Protein AF-A0A8K0GK18-F1 (afdb_monomer)

Structure (mmCIF, N/CA/C/O backbone):
data_AF-A0A8K0GK18-F1
#
_entry.id   AF-A0A8K0GK18-F1
#
loop_
_atom_site.group_PDB
_atom_site.id
_atom_site.type_symbol
_atom_site.label_atom_id
_atom_site.label_alt_id
_atom_site.label_comp_id
_atom_site.label_asym_id
_atom_site.label_entity_id
_atom_site.label_seq_id
_atom_site.pdbx_PDB_ins_code
_atom_site.Cartn_x
_atom_site.Cartn_y
_atom_site.Cartn_z
_atom_site.occupancy
_atom_site.B_iso_or_equiv
_atom_site.auth_seq_id
_atom_site.auth_comp_id
_atom_site.auth_asym_id
_atom_site.auth_atom_id
_atom_site.pdbx_PDB_model_num
ATOM 1 N N . MET A 1 1 ? -25.085 4.139 -30.226 1.00 35.94 1 MET A N 1
ATOM 2 C CA . MET A 1 1 ? -24.800 4.787 -31.523 1.00 35.94 1 MET A CA 1
ATOM 3 C C . MET A 1 1 ? -23.588 5.690 -31.359 1.00 35.94 1 MET A C 1
ATOM 5 O O . MET A 1 1 ? -23.696 6.904 -31.378 1.00 35.94 1 MET A O 1
ATOM 9 N N . ASP A 1 2 ? -22.471 5.144 -30.887 1.00 38.88 2 ASP A N 1
ATOM 10 C CA . ASP A 1 2 ? -21.520 4.276 -31.614 1.00 38.88 2 ASP A CA 1
ATOM 11 C C . ASP A 1 2 ? -20.541 5.099 -32.442 1.00 38.88 2 ASP A C 1
ATOM 13 O O . ASP A 1 2 ? -20.843 5.443 -33.580 1.00 38.88 2 ASP A O 1
ATOM 17 N N . LYS A 1 3 ? -19.351 5.338 -31.878 1.00 42.84 3 LYS A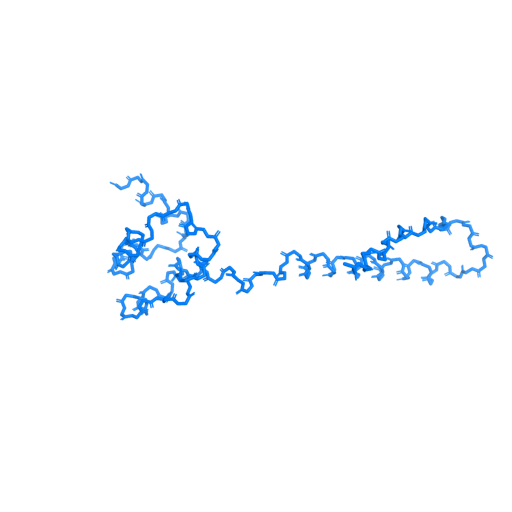 N 1
ATOM 18 C CA . LYS A 1 3 ? -18.081 5.264 -32.615 1.00 42.84 3 LYS A CA 1
ATOM 19 C C . LYS A 1 3 ? -17.012 4.670 -31.702 1.00 42.84 3 LYS A C 1
ATOM 21 O O . LYS A 1 3 ? -16.233 5.366 -31.060 1.00 42.84 3 LYS A O 1
ATOM 26 N N . PHE A 1 4 ? -17.080 3.348 -31.622 1.00 42.88 4 PHE A N 1
ATOM 27 C CA . PHE A 1 4 ? -16.061 2.447 -31.110 1.00 42.88 4 PHE A CA 1
ATOM 28 C C . PHE A 1 4 ? -14.796 2.499 -31.989 1.00 42.88 4 PHE A C 1
ATOM 30 O O . PHE A 1 4 ? -14.894 2.559 -33.211 1.00 42.88 4 PHE A O 1
ATOM 37 N N . VAL A 1 5 ? -13.643 2.387 -31.319 1.00 48.78 5 VAL A N 1
ATOM 38 C CA . VAL A 1 5 ? -12.392 1.758 -31.790 1.00 48.78 5 VAL A CA 1
ATOM 39 C C . VAL A 1 5 ? -11.657 2.493 -32.917 1.00 48.78 5 VAL A C 1
ATOM 41 O O . VAL A 1 5 ? -11.789 2.185 -34.095 1.00 48.78 5 VAL A O 1
ATOM 44 N N . SER A 1 6 ? -10.780 3.420 -32.521 1.00 49.22 6 SER A N 1
ATOM 45 C CA . SER A 1 6 ? -9.583 3.723 -33.311 1.00 49.22 6 SER A CA 1
ATOM 46 C C . SER A 1 6 ? -8.544 2.658 -32.970 1.00 49.22 6 SER A C 1
ATOM 48 O O . SER A 1 6 ? -7.986 2.658 -31.875 1.00 49.22 6 SER A O 1
ATOM 50 N N . GLU A 1 7 ? -8.360 1.717 -33.889 1.00 45.00 7 GLU A N 1
ATOM 51 C CA . GLU A 1 7 ? -7.426 0.599 -33.802 1.00 45.00 7 GLU A CA 1
ATOM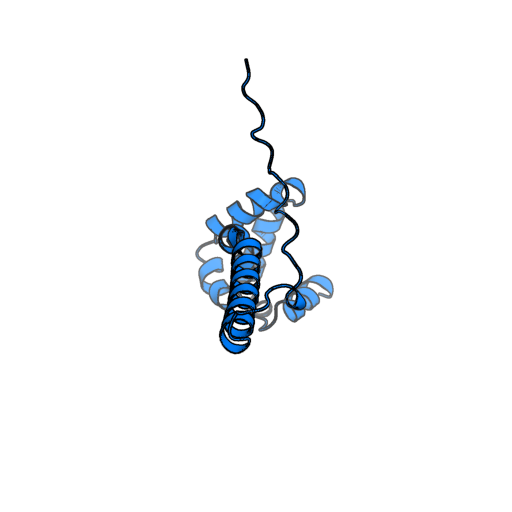 52 C C . GLU A 1 7 ? -6.024 1.063 -33.375 1.00 45.00 7 GLU A C 1
ATOM 54 O O . GLU A 1 7 ? -5.409 1.925 -34.007 1.00 45.00 7 GLU A O 1
ATOM 59 N N . CYS A 1 8 ? -5.501 0.463 -32.301 1.00 48.62 8 CYS A N 1
ATOM 60 C CA . CYS A 1 8 ? -4.085 0.524 -31.959 1.00 48.62 8 CYS A CA 1
ATOM 61 C C . CYS A 1 8 ? -3.296 -0.189 -33.060 1.00 48.62 8 CYS A C 1
ATOM 63 O O . CYS A 1 8 ? -3.087 -1.401 -33.009 1.00 48.62 8 CYS A O 1
ATOM 65 N N . MET A 1 9 ? -2.883 0.565 -34.077 1.00 43.34 9 MET A N 1
ATOM 66 C CA . MET A 1 9 ? -1.997 0.070 -35.120 1.00 43.34 9 MET A CA 1
ATOM 67 C C . MET A 1 9 ? -0.716 -0.473 -34.457 1.00 43.34 9 MET A C 1
ATOM 69 O O . MET A 1 9 ? -0.085 0.250 -33.677 1.00 43.34 9 MET A O 1
ATOM 73 N N . PRO A 1 10 ? -0.320 -1.735 -34.704 1.00 55.44 10 PRO A N 1
ATOM 74 C CA . PRO A 1 10 ? 0.909 -2.267 -34.137 1.00 55.44 10 PRO A CA 1
ATOM 75 C C . PRO A 1 10 ? 2.098 -1.458 -34.675 1.00 55.44 10 PRO A C 1
ATOM 77 O O . PRO A 1 10 ? 2.132 -1.155 -35.872 1.00 55.44 10 PRO A O 1
ATOM 80 N N . PRO A 1 11 ? 3.078 -1.098 -33.827 1.00 59.97 11 PRO A N 1
ATOM 81 C CA . PRO A 1 11 ? 4.215 -0.303 -34.259 1.00 59.97 11 PRO A CA 1
ATOM 82 C C . PRO A 1 11 ? 4.954 -1.043 -35.375 1.00 59.97 11 PRO A C 1
ATOM 84 O O . PRO A 1 11 ? 5.369 -2.195 -35.214 1.00 59.97 11 PRO A O 1
ATOM 87 N N . THR A 1 12 ? 5.089 -0.379 -36.523 1.00 66.44 12 THR A N 1
ATOM 88 C CA . THR A 1 12 ? 5.751 -0.901 -37.718 1.00 66.44 12 THR A CA 1
ATOM 89 C C . THR A 1 12 ? 7.110 -1.484 -37.340 1.00 66.44 12 THR A C 1
ATOM 91 O O . THR A 1 12 ? 7.922 -0.813 -36.696 1.00 66.44 12 THR A O 1
ATOM 94 N N . LYS A 1 13 ? 7.363 -2.745 -37.722 1.00 58.50 13 LYS A N 1
ATOM 95 C CA . LYS A 1 13 ? 8.647 -3.419 -37.483 1.00 58.50 13 LYS A CA 1
ATOM 96 C C . LYS A 1 13 ? 9.772 -2.537 -38.025 1.00 58.50 13 LYS A C 1
ATOM 98 O O . LYS A 1 13 ? 9.839 -2.295 -39.229 1.00 58.50 13 LYS A O 1
ATOM 103 N N . ARG A 1 14 ? 10.621 -2.024 -37.130 1.00 64.81 14 ARG A N 1
ATOM 104 C CA . ARG A 1 14 ? 11.691 -1.095 -37.504 1.00 64.81 14 ARG A CA 1
ATOM 105 C C . ARG A 1 14 ? 12.769 -1.845 -38.298 1.00 64.81 14 ARG A C 1
ATOM 107 O O . ARG A 1 14 ? 13.094 -2.981 -37.936 1.00 64.81 14 ARG A O 1
ATOM 114 N N . PRO A 1 15 ? 13.304 -1.248 -39.376 1.00 57.38 15 PRO A N 1
ATOM 115 C CA . PRO A 1 15 ? 14.355 -1.865 -40.176 1.00 57.38 15 PRO A CA 1
ATOM 116 C C . PRO A 1 15 ? 15.588 -2.168 -39.313 1.00 57.38 15 PRO A C 1
ATOM 118 O O . PRO A 1 15 ? 15.907 -1.436 -38.376 1.00 57.38 15 PRO A O 1
ATOM 121 N N . ARG A 1 16 ? 16.258 -3.287 -39.615 1.00 59.91 16 ARG A N 1
ATOM 122 C CA . ARG A 1 16 ? 17.440 -3.756 -38.877 1.00 59.91 16 ARG A CA 1
ATOM 123 C C . ARG A 1 16 ? 18.590 -2.757 -39.015 1.00 59.91 16 ARG A C 1
ATOM 125 O O . ARG A 1 16 ? 18.826 -2.250 -40.111 1.00 59.91 16 ARG A O 1
ATOM 132 N N . LEU A 1 17 ? 19.311 -2.559 -37.907 1.00 55.94 17 LEU A N 1
ATOM 133 C CA . LEU A 1 17 ? 20.448 -1.644 -37.711 1.00 55.94 17 LEU A CA 1
ATOM 134 C C . LEU A 1 17 ? 21.477 -1.668 -38.858 1.00 55.94 17 LEU A C 1
ATOM 136 O O . LEU A 1 17 ? 22.054 -0.640 -39.192 1.00 55.94 17 LEU A O 1
ATOM 140 N N . ASP A 1 18 ? 21.647 -2.820 -39.505 1.00 56.53 18 ASP A N 1
ATOM 141 C CA . ASP A 1 18 ? 22.629 -3.037 -40.573 1.00 56.53 18 ASP A CA 1
ATOM 142 C C . ASP A 1 18 ? 22.201 -2.486 -41.948 1.00 56.53 18 ASP A C 1
ATOM 144 O O . ASP A 1 18 ? 22.968 -2.549 -42.905 1.00 56.53 18 ASP A O 1
ATOM 148 N N . SER A 1 19 ? 20.978 -1.954 -42.072 1.00 56.72 19 SER A N 1
ATOM 149 C CA . SER A 1 19 ? 20.392 -1.552 -43.366 1.00 56.72 19 SER A CA 1
ATOM 150 C C . SER A 1 19 ? 20.557 -0.060 -43.690 1.00 56.72 19 SER A C 1
ATOM 152 O O . SER A 1 19 ? 20.219 0.359 -44.796 1.00 56.72 19 SER A O 1
ATOM 154 N N . VAL A 1 20 ? 21.052 0.759 -42.752 1.00 56.56 20 VAL A N 1
ATOM 155 C CA . VAL A 1 20 ? 21.209 2.214 -42.934 1.00 56.56 20 VAL A CA 1
ATOM 156 C C . VAL A 1 20 ? 22.652 2.522 -43.333 1.00 56.56 20 VAL A C 1
ATOM 158 O O . VAL A 1 20 ? 23.504 2.843 -42.508 1.00 56.56 20 VAL A O 1
ATOM 161 N N . SER A 1 21 ? 22.948 2.374 -44.625 1.00 54.03 21 SER A N 1
ATOM 162 C CA . SER A 1 21 ? 24.257 2.724 -45.183 1.00 54.03 21 SER A CA 1
ATOM 163 C C . SER A 1 21 ? 24.368 4.250 -45.284 1.00 54.03 21 SER A C 1
ATOM 165 O O . SER A 1 21 ? 23.800 4.853 -46.192 1.00 54.03 21 SER A O 1
ATOM 167 N N . GLY A 1 22 ? 25.030 4.881 -44.307 1.00 61.53 22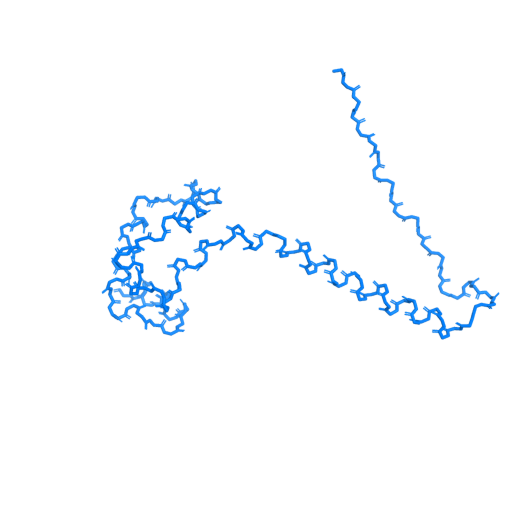 GLY A N 1
ATOM 168 C CA . GLY A 1 22 ? 25.323 6.323 -44.309 1.00 61.53 22 GLY A CA 1
ATOM 169 C C . GLY A 1 22 ? 25.187 7.046 -42.964 1.00 61.53 22 GLY A C 1
ATOM 170 O O . GLY A 1 22 ? 25.687 8.161 -42.843 1.00 61.53 22 GLY A O 1
ATOM 171 N N . GLU A 1 23 ? 24.564 6.441 -41.947 1.00 59.75 23 GLU A N 1
ATOM 172 C CA . GLU A 1 23 ? 24.537 7.024 -40.598 1.00 59.75 23 GLU A CA 1
ATOM 173 C C . GLU A 1 23 ? 25.795 6.656 -39.803 1.00 59.75 23 GLU A C 1
ATOM 175 O O . GLU A 1 23 ? 26.262 5.514 -39.802 1.00 59.75 23 GLU A O 1
ATOM 180 N N . ASP A 1 24 ? 26.347 7.647 -39.105 1.00 77.75 24 ASP A N 1
ATOM 181 C CA . ASP A 1 24 ? 27.493 7.480 -38.223 1.00 77.75 24 ASP A CA 1
ATOM 182 C C . ASP A 1 24 ? 27.111 6.508 -37.094 1.00 77.75 24 ASP A C 1
ATOM 184 O O . ASP A 1 24 ? 26.280 6.831 -36.243 1.00 77.75 24 ASP A O 1
ATOM 188 N N . LYS A 1 25 ? 27.682 5.293 -37.088 1.00 79.56 25 LYS A N 1
ATOM 189 C CA . LYS A 1 25 ? 27.290 4.182 -36.188 1.00 79.56 25 LYS A CA 1
ATOM 190 C C . LYS A 1 25 ? 27.201 4.609 -34.720 1.00 79.56 25 LYS A C 1
ATOM 192 O O . LYS A 1 25 ? 26.380 4.100 -33.959 1.00 79.56 25 LYS A O 1
ATOM 197 N N . LYS A 1 26 ? 28.032 5.576 -34.322 1.00 85.12 26 LYS A N 1
ATOM 198 C CA . LYS A 1 26 ? 28.031 6.193 -32.992 1.00 85.12 26 LYS A CA 1
ATOM 199 C C . LYS A 1 26 ? 26.696 6.866 -32.650 1.00 85.12 26 LYS A C 1
ATOM 201 O O . LYS A 1 26 ? 26.221 6.729 -31.525 1.00 85.12 26 LYS A O 1
ATOM 206 N N . VAL A 1 27 ? 26.090 7.577 -33.599 1.00 86.69 27 VAL A N 1
ATOM 207 C CA . VAL A 1 27 ? 24.776 8.221 -33.448 1.00 86.69 27 VAL A CA 1
ATOM 208 C C . VAL A 1 27 ? 23.692 7.161 -33.298 1.00 86.69 27 VAL A C 1
ATOM 210 O O . VAL A 1 27 ? 22.854 7.267 -32.403 1.00 86.69 27 VAL A O 1
ATOM 213 N N . THR A 1 28 ? 23.752 6.097 -34.097 1.00 87.25 28 THR A N 1
ATOM 214 C CA . THR A 1 28 ? 22.773 5.011 -34.041 1.00 87.25 28 THR A CA 1
ATOM 215 C C . THR A 1 28 ? 22.841 4.247 -32.714 1.00 87.25 28 THR A C 1
ATOM 217 O O . THR A 1 28 ? 21.810 4.044 -32.076 1.00 87.25 28 THR A O 1
ATOM 220 N N . TYR A 1 29 ? 24.036 3.898 -32.223 1.00 90.56 29 TYR A N 1
ATOM 221 C CA . TYR A 1 29 ? 24.183 3.267 -30.903 1.00 90.56 29 TYR A CA 1
ATOM 222 C C . TYR A 1 29 ? 23.729 4.178 -29.766 1.00 90.56 29 TYR A C 1
ATOM 224 O O . TYR A 1 29 ? 23.041 3.725 -28.853 1.00 90.56 29 TYR A O 1
ATOM 232 N N . ARG A 1 30 ? 24.066 5.471 -29.834 1.00 90.81 30 ARG A N 1
ATOM 233 C CA . ARG A 1 30 ? 23.608 6.459 -28.854 1.00 90.81 30 ARG A CA 1
ATOM 234 C C . ARG A 1 30 ? 22.082 6.535 -28.818 1.00 90.81 30 ARG A C 1
ATOM 236 O O . ARG A 1 30 ? 21.508 6.585 -27.737 1.00 90.81 30 ARG A O 1
ATOM 243 N N . ARG A 1 31 ? 21.427 6.506 -29.980 1.00 91.56 31 ARG A N 1
ATOM 244 C CA . ARG A 1 31 ? 19.965 6.474 -30.081 1.00 91.56 31 ARG A CA 1
ATOM 245 C C . ARG A 1 31 ? 19.382 5.218 -29.434 1.00 91.56 31 ARG A C 1
ATOM 247 O O . ARG A 1 31 ? 18.511 5.343 -28.584 1.00 91.56 31 ARG A O 1
ATOM 254 N N . VAL A 1 32 ? 19.880 4.031 -29.790 1.00 93.31 32 VAL A N 1
ATOM 255 C CA . VAL A 1 32 ? 19.402 2.759 -29.213 1.00 93.31 32 VAL A CA 1
ATOM 256 C C . VAL A 1 32 ? 19.586 2.735 -27.695 1.00 93.31 32 VAL A C 1
ATOM 258 O O . VAL A 1 32 ? 18.702 2.276 -26.980 1.00 93.31 32 VAL A O 1
ATOM 261 N N . PHE A 1 33 ? 20.699 3.268 -27.189 1.00 95.62 33 PHE A N 1
ATOM 262 C CA . PHE A 1 33 ? 20.947 3.375 -25.753 1.00 95.62 33 PHE A CA 1
ATOM 263 C C . PHE A 1 33 ? 19.856 4.180 -25.033 1.00 95.62 33 PHE A C 1
ATOM 265 O O . PHE A 1 33 ? 19.303 3.702 -24.044 1.00 95.62 33 PHE A O 1
ATOM 272 N N . TYR A 1 34 ? 19.502 5.363 -25.542 1.00 97.00 34 TYR A N 1
ATOM 273 C CA . TYR A 1 34 ? 18.423 6.154 -24.947 1.00 97.00 34 TYR A CA 1
ATOM 274 C C . TYR A 1 34 ? 17.056 5.493 -25.113 1.00 97.00 34 TYR A C 1
ATOM 276 O O . TYR A 1 34 ? 16.289 5.488 -24.162 1.00 97.00 34 TYR A O 1
ATOM 284 N N . GLU A 1 35 ? 16.782 4.846 -26.249 1.00 96.38 35 GLU A N 1
ATOM 285 C CA . GLU A 1 35 ? 15.527 4.107 -26.431 1.00 96.38 35 GLU A CA 1
ATOM 286 C C . GLU A 1 35 ? 15.371 2.974 -25.400 1.00 96.38 35 GLU A C 1
ATOM 288 O O . GLU A 1 35 ? 14.277 2.752 -24.885 1.00 96.38 35 GLU A O 1
ATOM 293 N N . VAL A 1 36 ? 16.456 2.276 -25.049 1.00 96.88 36 VAL A N 1
ATOM 294 C CA . VAL A 1 36 ? 16.435 1.266 -23.978 1.00 96.88 36 VAL A CA 1
ATOM 295 C C . VAL A 1 36 ? 16.144 1.911 -22.623 1.00 96.88 36 VAL A C 1
ATOM 297 O O . VAL A 1 36 ? 15.318 1.391 -21.873 1.00 96.88 36 VAL A O 1
ATOM 300 N N . LEU A 1 37 ? 16.782 3.042 -22.310 1.00 97.38 37 LEU A N 1
ATOM 301 C CA . LEU A 1 37 ? 16.517 3.768 -21.066 1.00 97.38 37 LEU A CA 1
ATOM 302 C C . LEU A 1 37 ? 15.066 4.253 -20.985 1.00 97.38 37 LEU A C 1
ATOM 304 O O . LEU A 1 37 ? 14.432 4.065 -19.950 1.00 97.38 37 LEU A O 1
ATOM 308 N N . ASP A 1 38 ? 14.520 4.794 -22.072 1.00 97.44 38 ASP A N 1
ATOM 309 C CA . ASP A 1 38 ? 13.133 5.256 -22.141 1.00 97.44 38 ASP A CA 1
ATOM 310 C C . ASP A 1 38 ? 12.151 4.108 -21.888 1.00 97.44 38 ASP A C 1
ATOM 312 O O . ASP A 1 38 ? 11.192 4.262 -21.132 1.00 97.44 38 ASP A O 1
ATOM 316 N N . ILE A 1 39 ? 12.413 2.926 -22.458 1.00 97.25 39 ILE A N 1
ATOM 317 C CA . ILE A 1 39 ? 11.600 1.729 -22.210 1.00 97.25 39 ILE A CA 1
ATOM 318 C C . ILE A 1 39 ? 11.681 1.316 -20.738 1.00 97.25 39 ILE A C 1
ATOM 320 O O . ILE A 1 39 ? 10.652 0.993 -20.144 1.00 97.25 39 ILE A O 1
ATOM 324 N N . ILE A 1 40 ? 12.871 1.319 -20.133 1.00 97.25 40 ILE A N 1
ATOM 325 C CA . ILE A 1 40 ? 13.037 0.973 -18.714 1.00 97.25 40 ILE A CA 1
ATO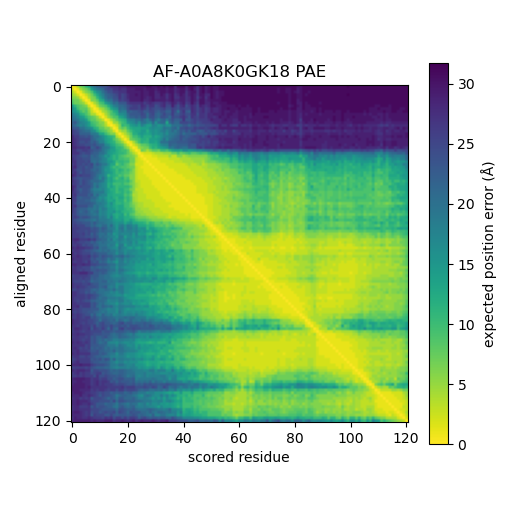M 326 C C . ILE A 1 40 ? 12.257 1.957 -17.836 1.00 97.25 40 ILE A C 1
ATOM 328 O O . ILE A 1 40 ? 11.486 1.528 -16.979 1.00 97.25 40 ILE A O 1
ATOM 332 N N . ILE A 1 41 ? 12.401 3.261 -18.083 1.00 97.12 41 ILE A N 1
ATOM 333 C CA . ILE A 1 41 ? 11.688 4.314 -17.353 1.00 97.12 41 ILE A CA 1
ATOM 334 C C . ILE A 1 41 ? 10.175 4.134 -17.501 1.00 97.12 41 ILE A C 1
ATOM 336 O O . ILE A 1 41 ? 9.462 4.129 -16.499 1.00 97.12 41 ILE A O 1
ATOM 340 N N . LEU A 1 42 ? 9.683 3.919 -18.725 1.00 97.00 42 LEU A N 1
ATOM 341 C CA . LEU A 1 42 ? 8.262 3.706 -18.989 1.00 97.00 42 LEU A CA 1
ATOM 342 C C . LEU A 1 42 ? 7.718 2.492 -18.228 1.00 97.00 42 LEU A C 1
ATOM 344 O O . LEU A 1 42 ? 6.663 2.590 -17.608 1.00 97.00 42 LEU A O 1
ATOM 348 N N . ASN A 1 43 ? 8.442 1.370 -18.233 1.00 96.06 43 ASN A N 1
ATOM 349 C CA . ASN A 1 43 ? 8.023 0.163 -17.520 1.00 96.06 43 ASN A CA 1
ATOM 350 C C . ASN A 1 43 ? 7.992 0.373 -16.003 1.00 96.06 43 ASN A C 1
ATOM 352 O O . ASN A 1 43 ? 7.072 -0.105 -15.345 1.00 96.06 43 ASN A O 1
ATOM 356 N N . ILE A 1 44 ? 8.965 1.098 -15.444 1.00 94.81 44 ILE A N 1
ATOM 357 C CA . ILE A 1 44 ? 8.963 1.458 -14.021 1.00 94.81 44 ILE A CA 1
ATOM 358 C C . ILE A 1 44 ? 7.733 2.318 -13.714 1.00 94.81 44 ILE A C 1
ATOM 360 O O . ILE A 1 44 ? 6.962 1.980 -12.819 1.00 94.81 44 ILE A O 1
ATOM 364 N N . ILE A 1 45 ? 7.497 3.383 -14.484 1.00 94.38 45 ILE A N 1
ATOM 365 C CA . ILE A 1 45 ? 6.356 4.282 -14.268 1.00 94.38 45 ILE A CA 1
ATOM 366 C C . ILE A 1 45 ? 5.034 3.519 -14.371 1.00 94.38 45 ILE A C 1
ATOM 368 O O . ILE A 1 45 ? 4.198 3.650 -13.487 1.00 94.38 45 ILE A O 1
ATOM 372 N N . GLN A 1 46 ? 4.848 2.702 -15.409 1.00 93.12 46 GLN A N 1
ATOM 373 C CA . GLN A 1 46 ? 3.616 1.937 -15.603 1.00 93.12 46 GLN A CA 1
ATOM 374 C C . GLN A 1 46 ? 3.391 0.919 -14.486 1.00 93.12 46 GLN A C 1
ATOM 376 O O . GLN A 1 46 ? 2.285 0.820 -13.963 1.00 93.12 46 GLN A O 1
ATOM 381 N N . ARG A 1 47 ? 4.433 0.185 -14.081 1.00 90.19 47 ARG A N 1
ATOM 382 C CA . ARG A 1 47 ? 4.313 -0.857 -13.054 1.00 90.19 47 ARG A CA 1
ATOM 383 C C . ARG A 1 47 ? 4.013 -0.291 -11.669 1.00 90.19 47 ARG A C 1
ATOM 385 O O . ARG A 1 47 ? 3.337 -0.948 -10.885 1.00 90.19 47 ARG A O 1
ATOM 392 N N . PHE A 1 48 ? 4.505 0.909 -11.374 1.00 87.38 48 PHE A N 1
ATOM 393 C CA . PHE A 1 48 ? 4.305 1.576 -10.088 1.00 87.38 48 PHE A CA 1
ATOM 394 C C . PHE A 1 48 ? 3.306 2.739 -10.154 1.00 87.38 48 PHE A C 1
ATOM 396 O O . PHE A 1 48 ? 3.196 3.493 -9.191 1.00 87.38 48 PHE A O 1
ATOM 403 N N . ALA A 1 49 ? 2.544 2.879 -11.245 1.00 87.69 49 ALA A N 1
ATOM 404 C CA . ALA A 1 49 ? 1.566 3.959 -11.408 1.00 87.69 49 ALA A CA 1
ATOM 405 C C . ALA A 1 49 ? 0.511 3.953 -10.288 1.00 87.69 49 ALA A C 1
ATOM 407 O O . ALA A 1 49 ? 0.136 4.999 -9.760 1.00 87.69 49 ALA A O 1
ATOM 408 N N . GLU A 1 50 ? 0.093 2.758 -9.870 1.00 84.50 50 GLU A N 1
ATOM 409 C CA . GLU A 1 50 ? -0.915 2.553 -8.829 1.00 84.50 50 GLU A CA 1
ATOM 410 C C . GLU A 1 50 ? -0.310 2.372 -7.431 1.00 84.50 50 GLU A C 1
ATOM 412 O O . GLU A 1 50 ? -1.024 2.099 -6.476 1.00 84.50 50 GLU A O 1
ATOM 417 N N . ILE A 1 51 ? 0.997 2.591 -7.231 1.00 84.25 51 ILE A N 1
ATOM 418 C CA . ILE A 1 51 ? 1.598 2.446 -5.890 1.00 84.25 51 ILE A CA 1
ATOM 419 C C . ILE A 1 51 ? 0.936 3.367 -4.851 1.00 84.25 51 ILE A C 1
ATOM 421 O O . ILE A 1 51 ? 0.877 3.054 -3.665 1.00 84.25 51 ILE A O 1
ATOM 425 N N . SER A 1 52 ? 0.386 4.495 -5.312 1.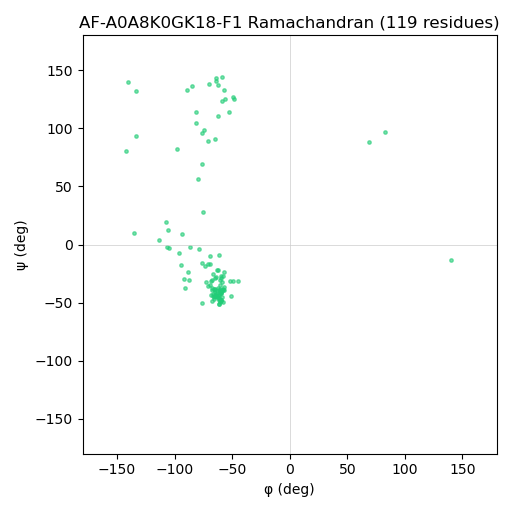00 77.19 52 SER A N 1
ATOM 426 C CA . SER A 1 52 ? -0.340 5.454 -4.481 1.00 77.19 52 SER A CA 1
ATOM 427 C C . SER A 1 52 ? -1.705 4.952 -3.989 1.00 77.19 52 SER A C 1
ATOM 429 O O . SER A 1 52 ? -2.239 5.529 -3.037 1.00 77.19 52 SER A O 1
ATOM 431 N N . THR A 1 53 ? -2.260 3.894 -4.588 1.00 81.56 53 THR A N 1
ATOM 432 C CA . THR A 1 53 ? -3.500 3.243 -4.140 1.00 81.56 53 THR A CA 1
ATOM 433 C C . THR A 1 53 ? -3.219 2.157 -3.096 1.00 81.56 53 THR A C 1
ATOM 435 O O . THR A 1 53 ? -4.032 1.921 -2.205 1.00 81.56 53 THR A O 1
ATOM 438 N N . LEU A 1 54 ? -1.999 1.604 -3.075 1.00 85.00 54 LEU A N 1
ATOM 439 C CA . LEU A 1 54 ? -1.532 0.596 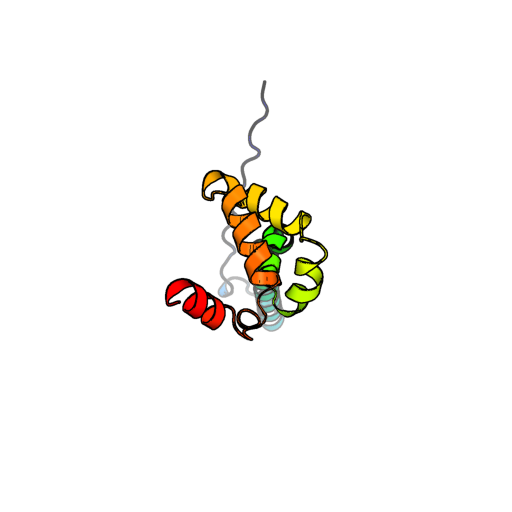-2.112 1.00 85.00 54 LEU A CA 1
ATOM 440 C C . LEU A 1 54 ? -1.207 1.162 -0.715 1.00 85.00 54 LEU A C 1
ATOM 442 O O . LEU A 1 54 ? -0.397 0.606 0.027 1.00 85.00 54 LEU A O 1
ATOM 446 N N . LYS A 1 55 ? -1.857 2.261 -0.312 1.00 87.31 55 LYS A N 1
ATOM 447 C CA . LYS A 1 55 ? -1.669 2.906 1.003 1.00 87.31 55 LYS A CA 1
ATOM 448 C C . LYS A 1 55 ? -1.938 1.969 2.177 1.00 87.31 55 LYS A C 1
ATOM 450 O O . LYS A 1 55 ? -1.413 2.201 3.263 1.00 87.31 55 LYS A O 1
ATOM 455 N N . PHE A 1 56 ? -2.729 0.919 1.964 1.00 90.12 56 PHE A N 1
ATOM 456 C CA . PHE A 1 56 ? -3.001 -0.095 2.976 1.00 90.12 56 PHE A CA 1
ATOM 457 C C . PHE A 1 56 ? -1.753 -0.870 3.420 1.00 90.12 56 PHE A C 1
ATOM 459 O O . PHE A 1 56 ? -1.751 -1.389 4.529 1.00 90.12 56 PHE A O 1
ATOM 466 N N . LEU A 1 57 ? -0.678 -0.919 2.621 1.00 87.50 57 LEU A N 1
ATOM 467 C CA . LEU A 1 57 ? 0.586 -1.539 3.044 1.00 87.50 57 LEU A CA 1
ATOM 468 C C . LEU A 1 57 ? 1.170 -0.851 4.286 1.00 87.50 57 LEU A C 1
ATOM 470 O O . LEU A 1 57 ? 1.803 -1.498 5.114 1.00 87.50 57 LEU A O 1
ATOM 474 N N . GLY A 1 58 ? 0.890 0.445 4.459 1.00 89.06 58 GLY A N 1
ATOM 475 C CA . GLY A 1 58 ? 1.275 1.195 5.651 1.00 89.06 58 GLY A CA 1
ATOM 476 C C . GLY A 1 58 ? 0.516 0.796 6.920 1.00 89.06 58 GLY A C 1
ATOM 477 O O . GLY A 1 58 ? 0.913 1.219 7.996 1.00 89.06 58 GLY A O 1
ATOM 478 N N . LEU A 1 59 ? -0.544 -0.021 6.843 1.00 91.31 59 LEU A N 1
ATOM 479 C CA . LEU A 1 59 ? -1.255 -0.514 8.033 1.00 91.31 59 LEU A CA 1
ATOM 480 C C . LEU A 1 59 ? -0.367 -1.376 8.935 1.00 91.31 59 LEU A C 1
ATOM 482 O O . LEU A 1 59 ? -0.683 -1.508 10.111 1.00 91.31 59 LEU A O 1
ATOM 486 N N . LEU A 1 60 ? 0.715 -1.946 8.398 1.00 89.00 60 LEU A N 1
ATOM 487 C CA . LEU A 1 60 ? 1.699 -2.744 9.133 1.00 89.00 60 LEU A CA 1
ATOM 488 C C . LEU A 1 60 ? 3.032 -1.998 9.320 1.00 89.00 60 LEU A C 1
ATOM 490 O O . LEU A 1 60 ? 4.064 -2.613 9.576 1.00 89.00 60 LEU A O 1
ATOM 494 N N . ASP A 1 61 ? 3.022 -0.668 9.189 1.00 88.75 61 ASP A N 1
ATOM 495 C CA . ASP A 1 61 ? 4.183 0.164 9.498 1.00 88.75 61 ASP A CA 1
ATOM 496 C C . ASP A 1 61 ? 4.342 0.316 11.018 1.00 88.75 61 ASP A C 1
ATOM 498 O O . ASP A 1 61 ? 3.728 1.176 11.653 1.00 88.75 61 ASP A O 1
ATOM 502 N N . GLN A 1 62 ? 5.189 -0.532 11.596 1.00 85.12 62 GLN A N 1
ATOM 503 C CA . GLN A 1 62 ? 5.524 -0.552 13.023 1.00 85.12 62 GLN A CA 1
ATOM 504 C C . GLN A 1 62 ? 5.957 0.808 13.590 1.00 85.12 62 GLN A C 1
ATOM 506 O O . GLN A 1 62 ? 5.665 1.110 14.747 1.00 85.12 62 GLN A O 1
ATOM 511 N N . PHE A 1 63 ? 6.603 1.666 12.789 1.00 87.44 63 PHE A N 1
ATOM 512 C CA . PHE A 1 63 ? 7.059 2.981 13.246 1.00 87.44 63 PHE A CA 1
ATOM 513 C C . PHE A 1 63 ? 5.883 3.928 13.510 1.00 87.44 63 PHE A C 1
ATOM 515 O O . PHE A 1 63 ? 6.034 4.943 14.186 1.00 87.44 63 PHE A O 1
ATOM 522 N N . GLN A 1 64 ? 4.705 3.584 12.992 1.00 89.88 64 GLN A N 1
ATOM 523 C CA . GLN A 1 64 ? 3.471 4.332 13.153 1.00 89.88 64 GLN A CA 1
ATOM 524 C C . GLN A 1 64 ? 2.507 3.681 14.150 1.00 89.88 64 GLN A C 1
ATOM 526 O O . GLN A 1 64 ? 1.469 4.276 14.426 1.00 89.88 64 GLN A O 1
ATOM 531 N N . PHE A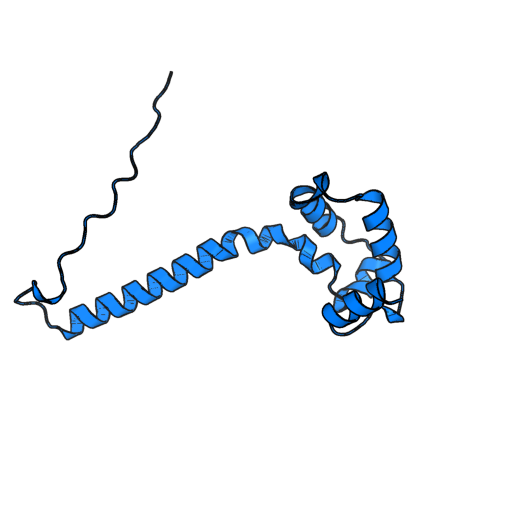 1 65 ? 2.811 2.506 14.720 1.00 91.12 65 PHE A N 1
ATOM 532 C CA . PHE A 1 65 ? 1.882 1.789 15.609 1.00 91.12 65 PHE A CA 1
ATOM 533 C C . PHE A 1 65 ? 1.474 2.623 16.823 1.00 91.12 65 PHE A C 1
ATOM 535 O O . PHE A 1 65 ? 0.292 2.675 17.145 1.00 91.12 65 PHE A O 1
ATOM 542 N N . ASP A 1 66 ? 2.400 3.377 17.419 1.00 90.88 66 ASP A N 1
ATOM 543 C CA . ASP A 1 66 ? 2.075 4.308 18.510 1.00 90.88 66 ASP A CA 1
ATOM 544 C C . ASP A 1 66 ? 1.071 5.387 18.082 1.00 90.88 66 ASP A C 1
ATOM 546 O O . ASP A 1 66 ? 0.142 5.737 18.817 1.00 90.88 66 ASP A O 1
ATOM 550 N N . THR A 1 67 ? 1.222 5.898 16.861 1.00 92.69 67 THR A N 1
ATOM 551 C CA . THR A 1 67 ? 0.286 6.860 16.272 1.00 92.69 67 THR A CA 1
ATOM 552 C C . THR A 1 67 ? -1.056 6.194 15.980 1.00 92.69 67 THR A C 1
ATOM 554 O O . THR A 1 67 ? -2.101 6.767 16.288 1.00 92.69 67 THR A O 1
ATOM 557 N N . PHE A 1 68 ? -1.045 4.979 15.431 1.00 93.75 68 PHE A N 1
ATOM 558 C CA . PHE A 1 68 ? -2.231 4.231 15.012 1.00 93.75 68 PHE A CA 1
ATOM 559 C C . PHE A 1 68 ? -3.056 3.685 16.176 1.00 93.75 68 PHE A C 1
ATOM 561 O O . PHE A 1 68 ? -4.283 3.646 16.086 1.00 93.75 68 PHE A O 1
ATOM 568 N N . ALA A 1 69 ? -2.411 3.331 17.288 1.00 91.44 69 ALA A N 1
ATOM 569 C CA . ALA A 1 69 ? -3.061 2.908 18.523 1.00 91.44 69 ALA A CA 1
ATOM 570 C C . ALA A 1 69 ? -3.976 4.000 19.095 1.00 91.44 69 ALA A C 1
ATOM 572 O O . ALA A 1 69 ? -5.031 3.696 19.658 1.00 91.44 69 ALA A O 1
ATOM 573 N N . ASN A 1 70 ? -3.567 5.262 18.932 1.00 92.31 70 ASN A N 1
ATOM 574 C CA . ASN A 1 70 ? -4.314 6.441 19.365 1.00 92.31 70 ASN A CA 1
ATOM 575 C C . ASN A 1 70 ? -5.252 6.971 18.270 1.00 92.31 70 ASN A C 1
ATOM 577 O O . ASN A 1 70 ? -6.356 7.419 18.568 1.00 92.31 70 ASN A O 1
ATOM 581 N N . ASN A 1 71 ? -4.821 6.916 17.008 1.00 93.56 71 ASN A N 1
ATOM 582 C CA . ASN A 1 71 ? -5.536 7.436 15.847 1.00 93.56 71 ASN A CA 1
ATOM 583 C C . ASN A 1 71 ? -5.533 6.403 14.720 1.00 93.56 71 ASN A C 1
ATOM 585 O O . ASN A 1 71 ? -4.611 6.360 13.904 1.00 93.56 71 ASN A O 1
ATOM 589 N N . PHE A 1 72 ? -6.588 5.591 14.656 1.00 93.50 72 PHE A N 1
ATOM 590 C CA . PHE A 1 72 ? -6.672 4.511 13.679 1.00 93.50 72 PHE A CA 1
ATOM 591 C C . PHE A 1 72 ? -6.541 5.034 12.227 1.00 93.50 72 PHE A C 1
ATOM 593 O O . PHE A 1 72 ? -7.213 6.008 11.861 1.00 93.50 72 PHE A O 1
ATOM 600 N N . PRO A 1 73 ? -5.712 4.402 11.372 1.00 94.19 73 PRO A N 1
ATOM 601 C CA . PRO A 1 73 ? -5.421 4.867 10.015 1.00 94.19 73 PRO A CA 1
ATOM 602 C C . PRO A 1 73 ? -6.566 4.578 9.026 1.00 94.19 73 PRO A C 1
ATOM 604 O O . PRO A 1 73 ? -6.436 3.793 8.086 1.00 94.19 73 PRO A O 1
ATOM 607 N N . GLU A 1 74 ? -7.696 5.272 9.189 1.00 93.12 74 GLU A N 1
ATOM 608 C CA . GLU A 1 74 ? -8.932 5.015 8.435 1.00 93.12 74 GLU A CA 1
ATOM 609 C C . GLU A 1 74 ? -8.736 5.118 6.914 1.00 93.12 74 GLU A C 1
ATOM 611 O O . GLU A 1 74 ? -9.287 4.328 6.159 1.00 93.12 74 GLU A O 1
ATOM 616 N N . LYS A 1 75 ? -7.900 6.051 6.439 1.00 91.00 75 LYS A N 1
ATOM 617 C CA . LYS A 1 75 ? -7.630 6.216 4.999 1.00 91.00 75 LYS A CA 1
ATOM 618 C C . LYS A 1 75 ? -6.936 4.996 4.388 1.00 91.00 75 LYS A C 1
ATOM 620 O O . LYS A 1 75 ? -7.282 4.592 3.284 1.00 91.00 75 LYS A O 1
ATOM 625 N N . ALA A 1 76 ? -5.956 4.430 5.092 1.00 91.31 76 ALA A N 1
ATOM 626 C CA . ALA A 1 76 ? -5.248 3.235 4.639 1.00 91.31 76 ALA A CA 1
ATOM 627 C C . ALA A 1 76 ? -6.158 2.000 4.733 1.00 91.31 76 ALA A C 1
ATOM 629 O O . ALA A 1 76 ? -6.149 1.154 3.844 1.00 91.31 76 ALA A O 1
ATOM 630 N N . PHE A 1 77 ? -7.010 1.947 5.757 1.00 92.50 7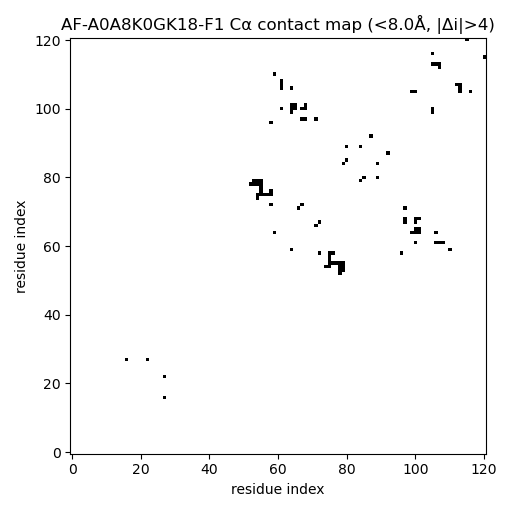7 PHE A N 1
ATOM 631 C CA . PHE A 1 77 ? -7.999 0.889 5.930 1.00 92.50 77 PHE A CA 1
ATOM 632 C C . PHE A 1 77 ? -9.101 0.912 4.857 1.00 92.50 77 PHE A C 1
ATOM 634 O O . PHE A 1 77 ? -9.493 -0.130 4.338 1.00 92.50 77 PHE A O 1
ATOM 641 N N . LEU A 1 78 ? -9.567 2.096 4.457 1.00 90.44 78 LEU A N 1
ATOM 642 C CA . LEU A 1 78 ? -10.512 2.246 3.348 1.00 90.44 78 LEU A CA 1
ATOM 643 C C . LEU A 1 78 ? -9.890 1.841 2.007 1.00 90.44 78 LEU A C 1
ATOM 645 O O . LEU A 1 78 ? -10.560 1.180 1.222 1.00 90.44 78 LEU A O 1
ATOM 649 N N . ALA A 1 79 ? -8.610 2.154 1.778 1.00 89.75 79 ALA A N 1
ATOM 650 C CA . ALA A 1 79 ? -7.891 1.677 0.596 1.00 89.75 79 ALA A CA 1
ATOM 651 C C . ALA A 1 79 ? -7.799 0.139 0.566 1.00 89.75 79 ALA A C 1
ATOM 653 O O . ALA A 1 79 ? -7.949 -0.470 -0.490 1.00 89.75 79 ALA A O 1
ATOM 654 N N . LEU A 1 80 ? -7.626 -0.512 1.725 1.00 90.75 80 LEU A N 1
ATOM 655 C CA . LEU A 1 80 ? -7.686 -1.974 1.811 1.00 90.75 80 LEU A CA 1
ATOM 656 C C . LEU A 1 80 ? -9.068 -2.495 1.407 1.00 90.75 80 LEU A C 1
ATOM 658 O O . LEU A 1 80 ? -9.164 -3.436 0.627 1.00 90.75 80 LEU A O 1
ATOM 662 N N . LYS A 1 81 ? -10.134 -1.871 1.919 1.00 89.56 81 LYS A N 1
ATOM 663 C CA . LYS A 1 81 ? -11.516 -2.232 1.587 1.00 89.56 81 LYS A CA 1
ATOM 664 C C . LYS A 1 81 ? -11.813 -2.076 0.094 1.00 89.56 81 LYS A C 1
ATOM 666 O O . LYS A 1 81 ? -12.509 -2.913 -0.464 1.00 89.56 81 LYS A O 1
ATOM 671 N N . GLU A 1 82 ? -11.302 -1.028 -0.540 1.00 88.19 82 GLU A N 1
ATOM 672 C CA . GLU A 1 82 ? -11.508 -0.772 -1.969 1.00 88.19 82 GLU A CA 1
ATOM 673 C C . GLU A 1 82 ? -10.866 -1.852 -2.852 1.00 88.19 82 GLU A C 1
ATOM 675 O O . GLU A 1 82 ? -11.468 -2.274 -3.834 1.00 88.19 82 GLU A O 1
ATOM 680 N N . HIS A 1 83 ? -9.682 -2.344 -2.476 1.00 82.81 83 HIS A N 1
ATOM 681 C CA . HIS A 1 83 ? -8.951 -3.343 -3.263 1.00 82.81 83 HIS A CA 1
ATOM 682 C C . HIS A 1 83 ? -9.243 -4.803 -2.872 1.00 82.81 83 HIS A C 1
ATOM 684 O O . HIS A 1 83 ? -9.154 -5.685 -3.722 1.00 82.81 83 HIS A O 1
ATOM 690 N N . TYR A 1 84 ? -9.570 -5.069 -1.604 1.00 84.69 84 TYR A N 1
ATOM 691 C CA . TYR A 1 84 ? -9.651 -6.422 -1.030 1.00 84.69 84 TYR A CA 1
ATOM 692 C C . TYR A 1 84 ? -10.892 -6.662 -0.156 1.00 84.69 84 TYR A C 1
ATOM 694 O O . TYR A 1 84 ? -10.970 -7.683 0.529 1.00 84.69 84 TYR A O 1
ATOM 702 N N . GLY A 1 85 ? -11.869 -5.748 -0.150 1.00 80.94 85 GLY A N 1
ATOM 703 C CA . GLY A 1 85 ? -13.026 -5.811 0.750 1.00 80.94 85 GLY A CA 1
ATOM 704 C C . GLY A 1 85 ? -13.886 -7.069 0.614 1.00 80.94 85 GLY A C 1
ATOM 705 O O . GLY A 1 85 ? -14.475 -7.493 1.603 1.00 80.94 85 GLY A O 1
ATOM 706 N N . ASP A 1 86 ? -13.904 -7.696 -0.562 1.00 80.56 86 ASP A N 1
ATOM 707 C CA . ASP A 1 86 ? -14.673 -8.922 -0.817 1.00 80.56 86 ASP A CA 1
ATOM 708 C C . ASP A 1 86 ? -14.023 -10.185 -0.221 1.00 80.56 86 ASP A C 1
ATOM 710 O O . ASP A 1 86 ? -14.678 -11.217 -0.084 1.00 80.56 86 ASP A O 1
ATOM 714 N N . PHE A 1 87 ? -12.739 -10.119 0.149 1.00 72.00 87 PHE A N 1
ATOM 715 C CA . PHE A 1 87 ? -11.948 -11.277 0.579 1.00 72.00 87 PHE A CA 1
ATOM 716 C C . PHE A 1 87 ? -11.676 -11.317 2.089 1.00 72.00 87 PHE A C 1
ATOM 718 O O . PHE A 1 87 ? -11.036 -12.256 2.560 1.00 72.00 87 PHE A O 1
ATOM 725 N N . SER A 1 88 ? -12.122 -10.316 2.857 1.00 72.12 88 SER A N 1
ATOM 726 C CA . SER A 1 88 ? -11.759 -10.180 4.271 1.00 72.12 88 SER A CA 1
ATOM 727 C C . SER A 1 88 ? -12.926 -9.719 5.141 1.00 72.12 88 SER A C 1
ATOM 729 O O . SER A 1 88 ? -13.681 -8.818 4.773 1.00 72.12 88 SER A O 1
ATOM 731 N N . ASP A 1 89 ? -13.045 -10.302 6.336 1.00 87.25 89 ASP A N 1
ATOM 732 C CA . ASP A 1 89 ? -13.900 -9.763 7.393 1.00 87.25 89 ASP A CA 1
ATOM 733 C C . ASP A 1 89 ? -13.260 -8.482 7.943 1.00 87.25 89 ASP A C 1
ATOM 735 O O . ASP A 1 89 ? -12.459 -8.490 8.879 1.00 87.25 89 ASP A O 1
ATOM 739 N N . LEU A 1 90 ? -13.610 -7.357 7.321 1.00 87.88 90 LEU A N 1
ATOM 740 C CA . LEU A 1 90 ? -13.063 -6.046 7.657 1.00 87.88 90 LEU A CA 1
ATOM 741 C C . LEU A 1 90 ? -13.367 -5.633 9.103 1.00 87.88 90 LEU A C 1
ATOM 743 O O . LEU A 1 90 ? -12.577 -4.915 9.711 1.00 87.88 90 LEU A O 1
ATOM 747 N N . ILE A 1 91 ? -14.495 -6.065 9.672 1.00 88.62 91 ILE A N 1
ATOM 748 C CA . ILE A 1 91 ? -14.840 -5.718 11.057 1.00 88.62 91 ILE A CA 1
ATOM 749 C C . ILE A 1 91 ? -13.856 -6.412 11.994 1.00 88.62 91 ILE A C 1
ATOM 751 O O . ILE A 1 91 ? -13.252 -5.764 12.854 1.00 88.62 91 ILE A O 1
ATOM 755 N N . ARG A 1 92 ? -13.651 -7.714 11.780 1.00 90.75 92 ARG A N 1
ATOM 756 C CA . ARG A 1 92 ? -12.679 -8.503 12.532 1.00 90.75 92 ARG A CA 1
ATOM 757 C C . ARG A 1 92 ? -11.259 -7.969 12.350 1.00 90.75 92 ARG A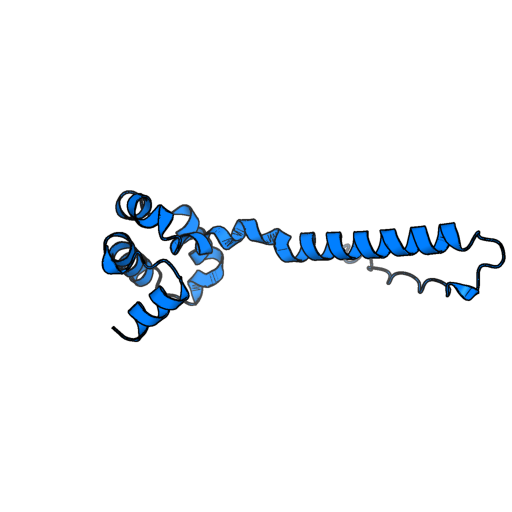 C 1
ATOM 759 O O . ARG A 1 92 ? -10.586 -7.712 13.345 1.00 90.75 92 ARG A O 1
ATOM 766 N N . LEU A 1 93 ? -10.843 -7.697 11.114 1.00 91.19 93 LEU A N 1
ATOM 767 C CA . LEU A 1 93 ? -9.510 -7.176 10.815 1.00 91.19 93 LEU A CA 1
ATOM 768 C C . LEU A 1 93 ? -9.238 -5.832 11.505 1.00 91.19 93 LEU A C 1
ATOM 770 O O . LEU A 1 93 ? -8.155 -5.612 12.039 1.00 91.19 93 LEU A O 1
ATOM 774 N N . LYS A 1 94 ? -10.220 -4.922 11.533 1.00 92.69 94 LYS A N 1
ATOM 775 C CA . LYS A 1 94 ? -10.086 -3.635 12.236 1.00 92.69 94 LYS A CA 1
ATOM 776 C C . LYS A 1 94 ? -9.853 -3.833 13.736 1.00 92.69 94 LYS A C 1
ATOM 778 O O . LYS A 1 94 ? -9.054 -3.108 14.334 1.00 92.69 94 LYS A O 1
ATOM 783 N N . SER A 1 95 ? -10.537 -4.808 14.336 1.00 91.56 95 SER A N 1
ATOM 784 C CA . SER A 1 95 ? -10.336 -5.181 15.737 1.00 91.56 95 SER A CA 1
ATOM 785 C C . SER A 1 95 ? -8.942 -5.765 15.965 1.00 91.56 95 SER A C 1
ATOM 787 O O . SER A 1 95 ? -8.262 -5.340 16.894 1.00 91.56 95 SER A O 1
ATOM 789 N N . GLU A 1 96 ? -8.498 -6.686 15.109 1.00 90.75 96 GLU A N 1
ATOM 790 C CA . GLU A 1 96 ? -7.171 -7.309 15.190 1.00 90.75 96 GLU A CA 1
ATOM 791 C C . GLU A 1 96 ? -6.057 -6.261 15.069 1.00 90.75 96 GLU A C 1
ATOM 793 O O . GLU A 1 96 ? -5.215 -6.164 15.957 1.00 90.75 96 GLU A O 1
ATOM 798 N N . LEU A 1 97 ? -6.115 -5.380 14.064 1.00 92.12 97 LEU A N 1
ATOM 799 C CA . LEU A 1 97 ? -5.166 -4.271 13.907 1.00 92.12 97 LEU A CA 1
ATOM 800 C C . LEU A 1 97 ? -5.133 -3.353 15.136 1.00 92.12 97 LEU A C 1
ATOM 802 O O . LEU A 1 97 ? -4.066 -2.926 15.565 1.00 92.12 97 LEU A O 1
ATOM 806 N N . SER A 1 98 ? -6.289 -3.080 15.747 1.00 92.12 98 SER A N 1
ATOM 807 C CA . SER A 1 98 ? -6.356 -2.248 16.957 1.00 92.12 98 SER A CA 1
ATOM 808 C C . SER A 1 98 ? -5.652 -2.882 18.161 1.00 92.12 98 SER A C 1
ATOM 810 O O . SER A 1 98 ? -5.187 -2.149 19.036 1.00 92.12 98 SER A O 1
ATOM 812 N N . VAL A 1 99 ? -5.596 -4.217 18.222 1.00 91.19 99 VAL A N 1
ATOM 813 C CA . VAL A 1 99 ? -4.821 -4.959 19.224 1.00 91.19 99 VAL A CA 1
ATOM 814 C C . VAL A 1 99 ? -3.338 -4.908 18.869 1.00 91.19 99 VAL A C 1
ATOM 816 O O . VAL A 1 99 ? -2.551 -4.475 19.705 1.00 91.19 99 VAL A O 1
ATOM 819 N N . VAL A 1 100 ? -2.980 -5.232 17.620 1.00 90.38 100 VAL A N 1
ATOM 820 C CA . VAL A 1 100 ? -1.592 -5.205 17.117 1.00 90.38 100 VAL A CA 1
ATOM 821 C C . VAL A 1 100 ? -0.907 -3.869 17.403 1.00 90.38 100 VAL A C 1
ATOM 823 O O . VAL A 1 100 ? 0.220 -3.839 17.880 1.00 90.38 100 VAL A O 1
ATOM 826 N N . TYR A 1 101 ? -1.590 -2.744 17.179 1.00 92.06 101 TYR A N 1
ATOM 827 C CA . TYR A 1 101 ? -0.996 -1.418 17.389 1.00 92.06 101 TYR A CA 1
ATOM 828 C C . TYR A 1 101 ? -0.687 -1.098 18.854 1.00 92.06 101 TYR A C 1
ATOM 830 O O . TYR A 1 101 ? 0.174 -0.264 19.131 1.00 92.06 101 TYR A O 1
ATOM 838 N N . LYS A 1 102 ? -1.405 -1.720 19.791 1.00 90.38 102 LYS A N 1
ATOM 839 C CA . LYS A 1 102 ? -1.257 -1.483 21.234 1.00 90.38 102 LYS A CA 1
ATOM 840 C C . LYS A 1 102 ? -0.307 -2.466 21.898 1.00 90.38 102 LYS A C 1
ATOM 842 O O . LYS A 1 102 ? 0.131 -2.198 23.015 1.00 90.38 102 LYS A O 1
ATOM 847 N N . ASP A 1 103 ? -0.027 -3.583 21.241 1.00 88.12 103 ASP A N 1
ATOM 848 C CA . ASP A 1 103 ? 0.823 -4.631 21.773 1.00 88.12 103 ASP A CA 1
ATOM 849 C C . ASP A 1 103 ? 2.308 -4.268 21.569 1.00 88.12 103 ASP A C 1
ATOM 851 O O . ASP A 1 103 ? 2.771 -4.166 20.427 1.00 88.12 103 ASP A O 1
ATOM 855 N N . PRO A 1 104 ? 3.076 -4.028 22.649 1.00 83.31 104 PRO A N 1
ATOM 856 C CA . PRO A 1 104 ? 4.496 -3.720 22.536 1.00 83.31 104 PRO A CA 1
ATOM 857 C C . PRO A 1 104 ? 5.306 -4.884 21.953 1.00 83.31 104 PRO A C 1
ATOM 859 O O . PRO A 1 104 ? 6.307 -4.620 21.287 1.00 83.31 104 PRO A O 1
ATOM 862 N N . ASP A 1 105 ? 4.865 -6.132 22.141 1.00 82.81 105 ASP A N 1
ATOM 863 C CA . ASP A 1 105 ? 5.556 -7.317 21.625 1.00 82.81 105 ASP A CA 1
ATOM 864 C C . ASP A 1 105 ? 5.380 -7.453 20.105 1.00 82.81 105 ASP A C 1
ATOM 866 O O . ASP A 1 105 ? 6.190 -8.099 19.445 1.00 82.81 105 ASP A O 1
ATOM 870 N N . MET A 1 106 ? 4.382 -6.775 19.523 1.00 80.88 106 MET A N 1
ATOM 871 C CA . MET A 1 106 ? 4.159 -6.722 18.075 1.00 80.88 106 MET A CA 1
ATOM 872 C C . MET A 1 106 ? 4.940 -5.615 17.356 1.00 80.88 106 MET A C 1
ATOM 874 O O . MET A 1 106 ? 4.899 -5.534 16.126 1.00 80.88 106 MET A O 1
ATOM 878 N N . LYS A 1 107 ? 5.710 -4.784 18.073 1.00 74.62 107 LYS A N 1
ATOM 879 C CA . LYS A 1 107 ? 6.652 -3.821 17.470 1.00 74.62 107 LYS A CA 1
ATOM 880 C C . LYS A 1 107 ? 7.945 -4.512 17.040 1.00 74.62 107 LYS A C 1
ATOM 882 O O . LYS A 1 107 ? 9.041 -4.178 17.492 1.00 74.62 107 LYS A O 1
ATOM 887 N N . ILE A 1 108 ? 7.796 -5.525 16.199 1.00 75.75 108 ILE A N 1
ATOM 888 C CA . ILE A 1 108 ? 8.899 -6.331 15.702 1.00 75.75 108 ILE A CA 1
ATOM 889 C C . ILE A 1 108 ? 9.444 -5.697 14.423 1.00 75.75 108 ILE A C 1
ATOM 891 O O . ILE A 1 108 ? 8.682 -5.388 13.508 1.00 75.75 108 ILE A O 1
ATOM 895 N N . ASN A 1 109 ? 10.775 -5.571 14.338 1.00 70.31 109 ASN A N 1
ATOM 896 C CA . ASN A 1 109 ? 11.477 -4.806 13.301 1.00 70.31 109 ASN A CA 1
ATOM 897 C C . ASN A 1 109 ? 11.254 -5.297 11.857 1.00 70.31 109 ASN A C 1
ATOM 899 O O . ASN A 1 109 ? 11.663 -4.620 10.910 1.00 70.31 109 ASN A O 1
ATOM 903 N N . SER A 1 110 ? 10.621 -6.456 11.685 1.00 80.44 110 SER A N 1
ATOM 904 C CA . SER A 1 110 ? 10.394 -7.125 10.414 1.00 80.44 110 SER A CA 1
ATOM 905 C C . SER A 1 110 ? 8.949 -7.601 10.291 1.00 80.44 110 SER A C 1
ATOM 907 O O . SER A 1 110 ? 8.434 -8.299 11.160 1.00 80.44 110 SER A O 1
ATOM 909 N N . ILE A 1 111 ? 8.323 -7.313 9.145 1.00 79.50 111 ILE A N 1
ATOM 910 C CA . ILE A 1 111 ? 6.996 -7.846 8.794 1.00 79.50 111 ILE A CA 1
ATOM 911 C C . ILE A 1 111 ? 7.006 -9.384 8.782 1.00 79.50 111 ILE A C 1
ATOM 913 O O . ILE A 1 111 ? 5.998 -9.998 9.117 1.00 79.50 111 ILE A O 1
ATOM 917 N N . LEU A 1 112 ? 8.132 -10.010 8.418 1.00 81.12 112 LEU A N 1
ATOM 918 C CA . LEU A 1 112 ? 8.259 -11.472 8.429 1.00 81.12 112 LEU A CA 1
ATOM 919 C C . LEU A 1 112 ? 8.207 -12.023 9.855 1.00 81.12 112 LEU A C 1
ATOM 921 O O . LEU A 1 112 ? 7.486 -12.975 10.116 1.00 81.12 112 LEU A O 1
ATOM 925 N N . GLU A 1 113 ? 8.911 -11.383 10.786 1.00 82.25 113 GLU A N 1
ATOM 926 C CA . GLU A 1 113 ? 8.900 -11.800 12.190 1.00 82.25 113 GLU A CA 1
ATOM 927 C C . GLU A 1 113 ? 7.532 -11.528 12.838 1.00 82.25 113 GLU A C 1
ATOM 929 O O . GLU A 1 113 ? 7.056 -12.343 13.622 1.00 82.25 113 GLU A O 1
ATOM 934 N N . LEU A 1 114 ? 6.854 -10.436 12.455 1.00 81.50 114 LEU A N 1
ATOM 935 C CA . LEU A 1 114 ? 5.467 -10.170 12.850 1.00 81.50 114 LEU A CA 1
ATOM 936 C C . LEU A 1 114 ? 4.506 -11.249 12.330 1.00 81.50 114 LEU A C 1
ATOM 938 O O . LEU A 1 114 ? 3.642 -11.715 13.068 1.00 81.50 114 LEU A O 1
ATOM 942 N N . HIS A 1 115 ? 4.651 -11.658 11.069 1.00 83.44 115 HIS A N 1
ATOM 943 C CA . HIS A 1 115 ? 3.851 -12.734 10.487 1.00 83.44 115 HIS A CA 1
ATOM 944 C C . HIS A 1 115 ? 4.068 -14.057 11.229 1.00 83.44 115 HIS A C 1
ATOM 946 O O . HIS A 1 115 ? 3.098 -14.743 11.559 1.00 83.44 115 HIS A O 1
ATOM 952 N N . ASP A 1 116 ? 5.322 -14.402 11.513 1.00 85.06 116 ASP A N 1
ATOM 953 C CA . ASP A 1 116 ? 5.659 -15.622 12.241 1.00 85.06 116 ASP A CA 1
ATOM 954 C C . ASP A 1 116 ? 5.111 -15.572 13.671 1.00 85.06 116 ASP A C 1
ATOM 956 O O . ASP A 1 116 ? 4.514 -16.543 14.129 1.00 85.06 116 ASP A O 1
ATOM 960 N N . TYR A 1 117 ? 5.205 -14.423 14.343 1.00 81.81 117 TYR A N 1
ATOM 961 C CA . TYR A 1 117 ? 4.603 -14.227 15.658 1.00 81.81 117 TYR A CA 1
ATOM 962 C C . TYR A 1 117 ? 3.085 -14.433 15.624 1.00 81.81 117 TYR A C 1
ATOM 964 O O . TYR A 1 117 ? 2.563 -15.195 16.420 1.00 81.81 117 TYR A O 1
ATOM 972 N N . ILE A 1 118 ? 2.362 -13.828 14.679 1.00 79.75 118 ILE A N 1
ATOM 973 C CA . ILE A 1 118 ? 0.895 -13.960 14.596 1.00 79.75 118 ILE A CA 1
ATOM 974 C C . ILE A 1 118 ? 0.459 -15.388 14.221 1.00 79.75 118 ILE A C 1
ATOM 976 O O . ILE A 1 118 ? -0.621 -15.824 14.611 1.00 79.75 118 ILE A O 1
ATOM 980 N N . THR A 1 119 ? 1.271 -16.115 13.451 1.00 81.56 119 THR A N 1
ATOM 981 C CA . THR A 1 119 ? 0.914 -17.451 12.939 1.00 81.56 119 THR A CA 1
ATOM 982 C C . THR A 1 119 ? 1.285 -18.578 13.903 1.00 81.56 119 THR A C 1
ATOM 984 O O . THR A 1 119 ? 0.626 -19.619 13.908 1.00 81.56 119 THR A O 1
ATOM 987 N N . PHE A 1 120 ? 2.351 -18.400 14.687 1.00 75.00 120 PHE A N 1
ATOM 988 C CA . PHE A 1 120 ? 2.910 -19.432 15.565 1.00 75.00 120 PHE A CA 1
ATOM 989 C C . PHE A 1 120 ? 2.784 -19.120 17.071 1.00 75.00 120 PHE A C 1
ATOM 991 O O . PHE A 1 120 ? 3.282 -19.908 17.878 1.00 75.00 120 PHE A O 1
ATOM 998 N N . SER A 1 121 ? 2.132 -18.010 17.440 1.00 58.94 121 SER A N 1
ATOM 999 C CA . SER A 1 121 ? 1.656 -17.677 18.801 1.00 58.94 121 SER A CA 1
ATOM 1000 C C . SER A 1 121 ? 0.306 -18.335 19.079 1.00 58.94 121 SER A C 1
ATOM 1002 O O . SER A 1 121 ? 0.166 -18.964 20.154 1.00 58.94 121 SER A O 1
#

Foldseek 3Di:
DDDDDPDPDDPPDDDDPVPDPPDDVVVVVVVVVVVVVVVVVVCVCVVCVCVVLQLLVCLLVLVCLLVCLVPPPVVSLVSCCVVCVVPDPSVVVSVVSNVLSPDPVNSDPDPVVNVCVVVVD

Solvent-accessible surface area (backbone atoms only — not comparable to full-atom values): 7477 Å² total; per-residue (Å²): 140,83,87,80,80,86,75,84,72,75,79,74,83,74,80,62,86,89,71,61,89,82,67,61,63,69,58,54,52,52,50,52,53,50,53,52,50,50,51,54,52,50,51,52,50,64,74,49,63,60,57,80,58,53,46,32,67,58,77,73,40,56,93,44,20,71,54,34,52,78,48,67,60,58,71,28,53,49,38,39,43,75,78,45,44,93,80,48,65,60,71,59,49,54,53,51,51,55,48,49,32,64,37,76,88,57,62,44,101,36,73,65,59,39,49,48,47,73,73,74,108

Radius of gyration: 25.0 Å; Cα contacts (8 Å, |Δi|>4): 53; chains: 1; bounding box: 53×28×68 Å

Organism: Ignelater luminosus (NCBI:txid2038154)

Mean predicted aligned error: 12.81 Å

Sequence (121 aa):
MDKFVSECMPPTKRPRLDSVSGEDKKVTYRRVFYEVLDIIILNIIQRFAEISTLKFLGLLDQFQFDTFANNFPEKAFLALKEHYGDFSDLIRLKSELSVVYKDPDMKINSILELHDYITFS

pLDDT: mean 81.08, std 15.38, range [35.94, 97.44]

Secondary structure (DSSP, 8-state):
--------PPPP-PPPGGG-TTS-HHHHHHHHHHHHHHHHHHHHHHHTTTTTTGGGGGGG-GGGHHHHHHS--HHHHHHHHHHHGGGS-HHHHHHHHHHHTT-GGG--S-HHHHHHHHHH-